Protein AF-A0A537R2D4-F1 (afdb_monomer)

Mean predicted aligned error: 5.3 Å

Structure (mmCIF, N/CA/C/O backbone):
data_AF-A0A537R2D4-F1
#
_entry.id   AF-A0A537R2D4-F1
#
loop_
_atom_site.group_PDB
_atom_site.id
_atom_site.type_symbol
_atom_site.label_atom_id
_atom_site.label_alt_id
_atom_site.label_comp_id
_atom_site.label_asym_id
_atom_site.label_entity_id
_atom_site.label_seq_id
_atom_site.pdbx_PDB_ins_code
_atom_site.Cartn_x
_atom_site.Cartn_y
_atom_site.Cartn_z
_atom_site.occupancy
_atom_site.B_iso_or_equiv
_atom_site.auth_seq_id
_atom_site.auth_comp_id
_atom_site.auth_asym_id
_atom_site.auth_atom_id
_atom_site.pdbx_PDB_model_num
ATOM 1 N N . MET A 1 1 ? 11.642 7.258 29.635 1.00 45.44 1 MET A N 1
ATOM 2 C CA . MET A 1 1 ? 11.515 7.428 28.171 1.00 45.44 1 MET A CA 1
ATOM 3 C C . MET A 1 1 ? 10.120 7.953 27.882 1.00 45.44 1 MET A C 1
ATOM 5 O O . MET A 1 1 ? 9.175 7.397 28.421 1.00 45.44 1 MET A O 1
ATOM 9 N N . ASP A 1 2 ? 9.999 9.031 27.110 1.00 40.50 2 ASP A N 1
ATOM 10 C CA . ASP A 1 2 ? 8.717 9.638 26.724 1.00 40.50 2 ASP A CA 1
ATOM 11 C C . ASP A 1 2 ? 8.074 8.832 25.562 1.00 40.50 2 ASP A C 1
ATOM 13 O O . ASP A 1 2 ? 8.736 8.643 24.538 1.00 40.50 2 ASP A O 1
ATOM 17 N N . PRO A 1 3 ? 6.839 8.313 25.712 1.00 52.19 3 PRO A N 1
ATOM 18 C CA . PRO A 1 3 ? 6.218 7.317 24.830 1.00 52.19 3 PRO A CA 1
ATOM 19 C C . PRO A 1 3 ? 5.471 7.898 23.613 1.00 52.19 3 PRO A C 1
ATOM 21 O O . PRO A 1 3 ? 4.650 7.205 23.012 1.00 52.19 3 PRO A O 1
ATOM 24 N N . ARG A 1 4 ? 5.721 9.153 23.220 1.00 51.06 4 ARG A N 1
ATOM 25 C CA . ARG A 1 4 ? 5.069 9.800 22.065 1.00 51.06 4 ARG A CA 1
ATOM 26 C C . ARG A 1 4 ? 5.555 9.223 20.716 1.00 51.06 4 ARG A C 1
ATOM 28 O O . ARG A 1 4 ? 6.451 9.768 20.086 1.00 51.06 4 ARG A O 1
ATOM 35 N N . PHE A 1 5 ? 4.987 8.066 20.366 1.00 50.47 5 PHE A N 1
ATOM 36 C CA . PHE A 1 5 ? 4.746 7.435 19.056 1.00 50.47 5 PHE A CA 1
ATOM 37 C C . PHE A 1 5 ? 5.661 7.795 17.863 1.00 50.47 5 PHE A C 1
ATOM 39 O O . PHE A 1 5 ? 5.724 8.936 17.424 1.00 50.47 5 PHE A O 1
ATOM 46 N N . ARG A 1 6 ? 6.315 6.777 17.275 1.00 57.00 6 ARG A N 1
ATOM 47 C CA . ARG A 1 6 ? 7.269 6.887 16.148 1.00 57.00 6 ARG A CA 1
ATOM 48 C C . ARG A 1 6 ? 6.896 5.987 14.967 1.00 57.00 6 ARG A C 1
ATOM 50 O O . ARG A 1 6 ? 7.746 5.259 14.456 1.00 57.00 6 ARG A O 1
ATOM 57 N N . GLU A 1 7 ? 5.629 5.950 14.583 1.00 74.00 7 GLU A N 1
ATOM 58 C CA . GLU A 1 7 ? 5.217 5.091 13.476 1.00 74.00 7 GLU A CA 1
ATOM 59 C C . GLU A 1 7 ? 5.256 5.849 12.142 1.00 74.00 7 GLU A C 1
ATOM 61 O O . GLU A 1 7 ? 5.147 7.071 12.060 1.00 74.00 7 GLU A O 1
ATOM 66 N N . GLY A 1 8 ? 5.537 5.125 11.070 1.00 80.75 8 GLY A N 1
ATOM 67 C CA . GLY A 1 8 ? 5.672 5.701 9.745 1.00 80.75 8 GLY A CA 1
ATOM 68 C C . GLY A 1 8 ? 5.525 4.616 8.702 1.00 80.75 8 GLY A C 1
ATOM 69 O O . GLY A 1 8 ? 5.776 3.439 8.967 1.00 80.75 8 GLY A O 1
ATOM 70 N N . ARG A 1 9 ? 5.072 5.008 7.518 1.00 89.75 9 ARG A N 1
ATOM 71 C CA . ARG A 1 9 ? 4.773 4.089 6.428 1.00 89.75 9 ARG A CA 1
ATOM 72 C C . ARG A 1 9 ? 5.693 4.379 5.260 1.00 89.75 9 ARG A C 1
ATOM 74 O O . ARG A 1 9 ? 5.735 5.500 4.756 1.00 89.75 9 ARG A O 1
ATOM 81 N N . LEU A 1 10 ? 6.430 3.351 4.858 1.00 91.75 10 LEU A N 1
ATOM 82 C CA . LEU A 1 10 ? 7.318 3.378 3.710 1.00 91.75 10 LEU A CA 1
ATOM 83 C C . LEU A 1 10 ? 6.638 2.662 2.544 1.00 91.75 10 LEU A C 1
ATOM 85 O O . LEU A 1 10 ? 6.288 1.489 2.650 1.00 91.75 10 LEU A O 1
ATOM 89 N N . TYR A 1 11 ? 6.499 3.362 1.427 1.00 93.06 11 TYR A N 1
ATOM 90 C CA . TYR A 1 11 ? 6.118 2.782 0.149 1.00 93.06 11 TYR A CA 1
ATOM 91 C C . TYR A 1 11 ? 7.353 2.709 -0.738 1.00 93.06 11 TYR A C 1
ATOM 93 O O . TYR A 1 11 ? 8.058 3.704 -0.906 1.00 93.06 11 TYR A O 1
ATOM 101 N N . VAL A 1 12 ? 7.605 1.537 -1.314 1.00 95.06 12 VAL A N 1
ATOM 102 C CA . VAL A 1 12 ? 8.717 1.314 -2.241 1.00 95.06 12 VAL A CA 1
ATOM 103 C C . VAL A 1 12 ? 8.160 0.798 -3.553 1.00 95.06 12 VAL A C 1
ATOM 105 O O . VAL A 1 12 ? 7.314 -0.094 -3.576 1.00 95.06 12 VAL A O 1
ATOM 108 N N . ARG A 1 13 ? 8.669 1.347 -4.650 1.00 94.50 13 ARG A N 1
ATOM 109 C CA . ARG A 1 13 ? 8.494 0.796 -5.988 1.00 94.50 13 ARG A CA 1
ATOM 110 C C . ARG A 1 13 ? 9.872 0.555 -6.578 1.00 94.50 13 ARG A C 1
ATOM 112 O O . ARG A 1 13 ? 10.618 1.508 -6.795 1.00 94.50 13 ARG A O 1
ATOM 119 N N . ASP A 1 14 ? 10.156 -0.694 -6.913 1.00 94.88 14 ASP A N 1
ATOM 120 C CA . ASP A 1 14 ? 11.274 -1.060 -7.773 1.00 94.88 14 ASP A CA 1
ATOM 121 C C . ASP A 1 14 ? 10.786 -2.058 -8.817 1.00 94.88 14 ASP A C 1
ATOM 123 O O . ASP A 1 14 ? 10.334 -3.152 -8.485 1.00 94.88 14 ASP A O 1
ATOM 127 N N . GLU A 1 15 ? 10.840 -1.641 -10.078 1.00 94.00 15 GLU A N 1
ATOM 128 C CA . GLU A 1 15 ? 10.331 -2.426 -11.200 1.00 94.00 15 GLU A CA 1
ATOM 129 C C . GLU A 1 15 ? 11.421 -3.092 -12.029 1.00 94.00 15 GLU A C 1
ATOM 131 O O . GLU A 1 15 ? 11.137 -3.881 -12.930 1.00 94.00 15 GLU A O 1
ATOM 136 N N . ARG A 1 16 ? 12.686 -2.807 -11.707 1.00 94.69 16 ARG A N 1
ATOM 137 C CA . ARG A 1 16 ? 13.840 -3.372 -12.408 1.00 94.69 16 ARG A CA 1
ATOM 138 C C . ARG A 1 16 ? 13.843 -4.907 -12.413 1.00 94.69 16 ARG A C 1
ATOM 140 O O . ARG A 1 16 ? 14.170 -5.462 -13.459 1.00 94.69 16 ARG A O 1
ATOM 147 N N . PRO A 1 17 ? 13.424 -5.613 -11.338 1.00 93.06 17 PRO A N 1
ATOM 148 C CA . PRO A 1 17 ? 13.363 -7.077 -11.348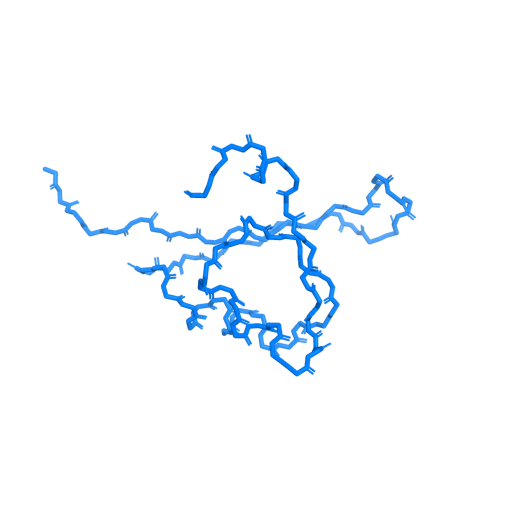 1.00 93.06 17 PRO A CA 1
ATOM 149 C C . PRO A 1 17 ? 12.415 -7.680 -12.395 1.00 93.06 17 PRO A C 1
ATOM 151 O O . PRO A 1 17 ? 12.525 -8.865 -12.689 1.00 93.06 17 PRO A O 1
ATOM 154 N N . PHE A 1 18 ? 11.496 -6.889 -12.958 1.00 90.31 18 PHE A N 1
ATOM 155 C CA . PHE A 1 18 ? 10.545 -7.322 -13.986 1.00 90.31 18 PHE A CA 1
ATOM 156 C C . PHE A 1 18 ? 10.586 -6.433 -15.240 1.00 90.31 18 PHE A C 1
ATOM 158 O O . PHE A 1 18 ? 9.582 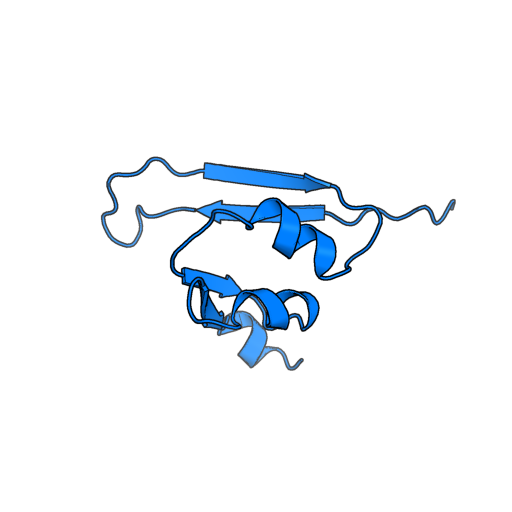-6.275 -15.930 1.00 90.31 18 PHE A O 1
ATOM 165 N N . ALA A 1 19 ? 11.759 -5.862 -15.542 1.00 95.00 19 ALA A N 1
ATOM 166 C CA . ALA A 1 19 ? 12.014 -5.048 -16.734 1.00 95.00 19 ALA A CA 1
ATOM 167 C C . ALA A 1 19 ? 11.114 -3.800 -16.877 1.00 95.00 19 ALA A C 1
ATOM 169 O O . ALA A 1 19 ? 10.855 -3.331 -17.987 1.00 95.00 19 ALA A O 1
ATOM 170 N N . GLY A 1 20 ? 10.650 -3.226 -15.763 1.00 94.00 20 GLY A N 1
ATOM 171 C CA . GLY A 1 20 ? 9.942 -1.949 -15.786 1.00 94.00 20 GLY A CA 1
ATOM 172 C C . GLY A 1 20 ? 10.865 -0.782 -16.143 1.00 94.00 20 GLY A C 1
ATOM 173 O O . GLY A 1 20 ? 12.016 -0.719 -15.712 1.00 94.00 20 GLY A O 1
ATOM 174 N N . SER A 1 21 ? 10.346 0.173 -16.915 1.00 95.38 21 SER A N 1
ATOM 175 C CA . SER A 1 21 ? 11.078 1.370 -17.357 1.00 95.38 21 SER A CA 1
ATOM 176 C C . SER A 1 21 ? 11.012 2.536 -16.366 1.00 95.38 21 SER A C 1
ATOM 178 O O . SER A 1 21 ? 11.711 3.536 -16.530 1.00 95.38 21 SER A O 1
ATOM 180 N N . ARG A 1 22 ? 10.161 2.442 -15.336 1.00 93.88 22 ARG A N 1
ATOM 181 C CA . ARG A 1 22 ? 9.977 3.509 -14.349 1.00 93.88 22 ARG A CA 1
ATOM 182 C C . ARG A 1 22 ? 11.149 3.518 -13.356 1.00 93.88 22 ARG A C 1
ATOM 184 O O . ARG A 1 22 ? 11.494 2.458 -12.832 1.00 93.88 22 ARG A O 1
ATOM 191 N N . PRO A 1 23 ? 11.732 4.692 -13.033 1.00 95.38 23 PRO A N 1
ATOM 192 C CA . PRO A 1 23 ? 12.772 4.788 -12.011 1.00 95.38 23 PRO A CA 1
ATOM 193 C C . PRO A 1 23 ? 12.300 4.195 -10.675 1.00 95.38 23 PRO A C 1
ATOM 195 O O . PRO A 1 23 ? 11.107 4.292 -10.364 1.00 95.38 23 PRO A O 1
ATOM 198 N N . PRO A 1 24 ? 13.178 3.608 -9.847 1.00 95.75 24 PRO A N 1
ATOM 199 C CA . PRO A 1 24 ? 12.801 3.218 -8.494 1.00 95.75 24 PRO A CA 1
ATOM 200 C C . PRO A 1 24 ? 12.418 4.456 -7.668 1.00 95.75 24 PRO A C 1
ATOM 202 O O . PRO A 1 24 ? 12.923 5.553 -7.902 1.00 95.75 24 PRO A O 1
ATOM 205 N N . ALA A 1 25 ? 11.510 4.295 -6.708 1.00 95.31 25 ALA A N 1
ATOM 206 C CA . ALA A 1 25 ? 11.168 5.354 -5.761 1.00 95.31 25 ALA A CA 1
ATOM 207 C C . ALA A 1 25 ? 10.852 4.797 -4.377 1.00 95.31 25 ALA A C 1
ATOM 209 O O . ALA A 1 25 ? 10.333 3.688 -4.235 1.00 95.31 25 ALA A O 1
ATOM 210 N N . ALA A 1 26 ? 11.120 5.626 -3.375 1.00 95.44 26 ALA A N 1
ATOM 211 C CA . ALA A 1 26 ? 10.728 5.417 -1.996 1.00 95.44 26 ALA A CA 1
ATOM 212 C C . ALA A 1 26 ? 9.990 6.665 -1.504 1.00 95.44 26 ALA A C 1
ATOM 214 O O . ALA A 1 26 ? 10.413 7.789 -1.774 1.00 95.44 26 ALA A O 1
ATOM 215 N N . LEU A 1 27 ? 8.885 6.462 -0.796 1.00 93.31 27 LEU A N 1
ATOM 216 C CA . LEU A 1 27 ? 8.088 7.525 -0.201 1.00 93.31 27 LEU A CA 1
ATOM 217 C C . LEU A 1 27 ? 7.792 7.166 1.246 1.00 93.31 27 LEU A C 1
ATOM 219 O O . LEU A 1 27 ? 7.261 6.092 1.525 1.00 93.31 27 LEU A O 1
ATOM 223 N N . PHE A 1 28 ? 8.134 8.070 2.155 1.00 91.62 28 PHE A N 1
ATOM 224 C CA . PHE A 1 28 ? 7.903 7.897 3.578 1.00 91.62 28 PHE A CA 1
ATOM 225 C C . PHE A 1 28 ? 6.885 8.920 4.067 1.00 91.62 28 PHE A C 1
ATOM 227 O O . PHE A 1 28 ? 7.066 10.120 3.871 1.00 91.62 28 PHE A O 1
ATOM 234 N N . PHE A 1 29 ? 5.843 8.437 4.736 1.00 91.12 29 PHE A N 1
ATOM 235 C CA . PHE A 1 29 ? 4.914 9.277 5.477 1.00 91.12 29 PHE A CA 1
ATOM 236 C C . PHE A 1 29 ? 5.008 8.957 6.958 1.00 91.12 29 PHE A C 1
ATOM 238 O O . PHE A 1 29 ? 4.858 7.806 7.368 1.00 91.12 29 PHE A O 1
ATOM 245 N N . TYR A 1 30 ? 5.218 9.990 7.761 1.00 89.81 30 TYR A N 1
ATOM 246 C CA . TYR A 1 30 ? 5.090 9.887 9.204 1.00 89.81 30 TYR A CA 1
ATOM 247 C C . TYR A 1 30 ? 3.609 9.868 9.602 1.00 89.81 30 TYR A C 1
ATOM 249 O O . TYR A 1 30 ? 2.820 10.639 9.055 1.00 89.81 30 TYR A O 1
ATOM 257 N N . SER A 1 31 ? 3.243 9.029 10.574 1.00 86.31 31 SER A N 1
ATOM 258 C CA . SER A 1 31 ? 1.914 9.047 11.186 1.00 86.31 31 SER A CA 1
ATOM 259 C C . SER A 1 31 ? 2.008 8.847 12.704 1.00 86.31 31 SER A C 1
ATOM 261 O O . SER A 1 31 ? 2.768 8.006 13.178 1.00 86.31 31 SER A O 1
ATOM 263 N N . PRO A 1 32 ? 1.233 9.594 13.508 1.00 87.44 32 PRO A N 1
ATOM 264 C CA . PRO A 1 32 ? 1.301 9.494 14.968 1.00 87.44 32 PRO A CA 1
ATOM 265 C C . PRO A 1 32 ? 0.719 8.178 15.506 1.00 87.44 32 PRO A C 1
ATOM 267 O O . PRO A 1 32 ? 0.913 7.849 16.671 1.00 87.44 32 PRO A O 1
ATOM 270 N N . ASP A 1 33 ? -0.005 7.428 14.677 1.00 88.19 33 ASP A N 1
ATOM 271 C CA . ASP A 1 33 ? -0.524 6.105 14.990 1.00 88.19 33 ASP A CA 1
ATOM 272 C C . ASP A 1 33 ? -0.547 5.221 13.726 1.00 88.19 33 ASP A C 1
ATOM 274 O O . ASP A 1 33 ? -0.093 5.617 12.645 1.00 88.19 33 ASP A O 1
ATOM 278 N N . ARG A 1 34 ? -1.064 3.998 13.875 1.00 87.62 34 ARG A N 1
ATOM 279 C CA . ARG A 1 34 ? -1.126 2.974 12.821 1.00 87.62 34 ARG A CA 1
ATOM 280 C C . ARG A 1 34 ? -2.488 2.843 12.141 1.00 87.62 34 ARG A C 1
ATOM 282 O O . ARG A 1 34 ? -2.677 1.911 11.364 1.00 87.62 34 ARG A O 1
ATOM 289 N N . LYS A 1 35 ? -3.435 3.752 12.393 1.00 91.00 35 LYS A N 1
ATOM 290 C CA . LYS A 1 35 ? -4.802 3.644 11.861 1.00 91.00 35 LYS A CA 1
ATOM 291 C C . LYS A 1 35 ? -4.830 3.566 10.333 1.00 91.00 35 LYS A C 1
ATOM 293 O O . LYS A 1 35 ? -4.011 4.170 9.641 1.00 91.00 35 LYS A O 1
ATOM 298 N N . GLY A 1 36 ? -5.838 2.866 9.810 1.00 92.62 36 GLY A N 1
ATOM 299 C CA . GLY A 1 36 ? -6.066 2.718 8.368 1.00 92.62 36 GLY A CA 1
ATOM 300 C C . GLY A 1 36 ? -6.427 4.019 7.637 1.00 92.62 36 GLY A C 1
ATOM 301 O O . GLY A 1 36 ? -6.322 4.088 6.413 1.00 92.62 36 GLY A O 1
ATO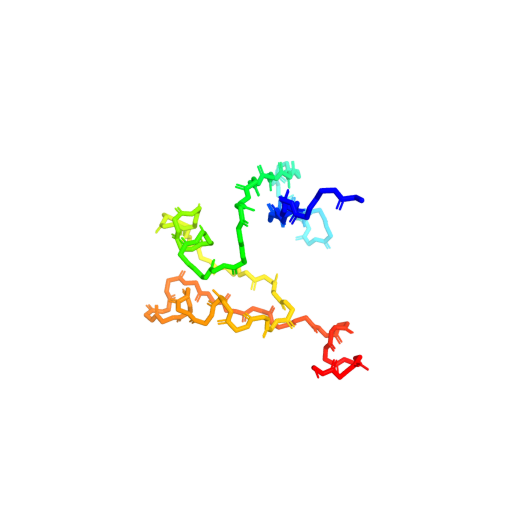M 302 N N . GLU A 1 37 ? -6.785 5.086 8.359 1.00 95.19 37 GLU A N 1
ATOM 303 C CA . GLU A 1 37 ? -7.047 6.411 7.777 1.00 95.19 37 GLU A CA 1
ATOM 304 C C . GLU A 1 37 ? -5.819 7.001 7.063 1.00 95.19 37 GLU A C 1
ATOM 306 O O . GLU A 1 37 ? -5.954 7.623 6.005 1.00 95.19 37 GLU A O 1
ATOM 311 N N . HIS A 1 38 ? -4.614 6.743 7.585 1.00 93.75 38 HIS A N 1
ATOM 312 C CA . HIS A 1 38 ? -3.361 7.239 7.015 1.00 93.75 38 HIS A CA 1
ATOM 313 C C . HIS A 1 38 ? -3.086 6.631 5.637 1.00 93.75 38 HIS A C 1
ATOM 315 O O . HIS A 1 38 ? -2.990 7.388 4.668 1.00 93.75 38 HIS A O 1
ATOM 321 N N . PRO A 1 39 ? -3.013 5.291 5.464 1.00 93.75 39 PRO A N 1
ATOM 322 C CA . PRO A 1 39 ? -2.801 4.720 4.142 1.00 93.75 39 PRO A CA 1
ATOM 323 C C . PRO A 1 39 ? -3.943 5.034 3.168 1.00 93.75 39 PRO A C 1
ATOM 325 O O . PRO A 1 39 ? -3.665 5.268 1.995 1.00 93.75 39 PRO A O 1
ATOM 328 N N . ARG A 1 40 ? -5.198 5.140 3.630 1.00 94.56 40 ARG A N 1
ATOM 329 C CA . ARG A 1 40 ? -6.315 5.607 2.787 1.00 94.56 40 ARG A CA 1
ATOM 330 C C . ARG A 1 40 ? -6.088 7.012 2.240 1.00 94.56 40 ARG A C 1
ATOM 332 O O . ARG A 1 40 ? -6.361 7.253 1.068 1.00 94.56 40 ARG A O 1
ATOM 339 N N . THR A 1 41 ? -5.565 7.914 3.065 1.00 94.62 41 THR A N 1
ATOM 340 C CA . THR A 1 41 ? -5.264 9.293 2.666 1.00 94.62 41 THR A CA 1
ATOM 341 C C . THR A 1 41 ? -4.080 9.346 1.703 1.00 94.62 41 THR A C 1
ATOM 343 O O . THR A 1 41 ? -4.180 9.960 0.641 1.00 94.62 41 THR A O 1
ATOM 346 N N . HIS A 1 42 ? -2.981 8.657 2.023 1.00 92.50 42 HIS A N 1
ATOM 347 C CA . HIS A 1 42 ? -1.770 8.631 1.192 1.00 92.50 42 HIS A CA 1
ATOM 348 C C . HIS A 1 42 ? -2.019 8.015 -0.192 1.00 92.50 42 HIS A C 1
ATOM 350 O O . HIS A 1 42 ? -1.407 8.425 -1.175 1.00 92.50 42 HIS A O 1
ATOM 356 N N . LEU A 1 43 ? -2.914 7.027 -0.269 1.00 93.88 43 LEU A N 1
ATOM 357 C CA . LEU A 1 43 ? -3.171 6.228 -1.468 1.00 93.88 43 LEU A CA 1
ATOM 358 C C . LEU A 1 43 ? -4.528 6.538 -2.107 1.00 93.88 43 LEU A C 1
ATOM 360 O O . LEU A 1 43 ? -5.016 5.732 -2.899 1.00 93.88 43 LEU A O 1
ATOM 364 N N . LYS A 1 44 ? -5.154 7.676 -1.781 1.00 94.62 44 LYS A N 1
ATOM 365 C CA . LYS A 1 44 ? -6.507 8.027 -2.249 1.00 94.62 44 LYS A CA 1
ATOM 366 C C . LYS A 1 44 ? -6.647 7.968 -3.780 1.00 94.62 44 LYS A C 1
ATOM 368 O O . LYS A 1 44 ? -7.634 7.440 -4.282 1.00 94.62 44 LYS A O 1
ATOM 373 N N . ASP A 1 45 ? -5.610 8.403 -4.496 1.00 94.69 45 ASP A N 1
ATOM 374 C CA . ASP A 1 45 ? -5.585 8.477 -5.964 1.00 94.69 45 ASP A CA 1
ATOM 375 C C . ASP A 1 45 ? -4.832 7.302 -6.610 1.00 94.69 45 ASP A C 1
ATOM 377 O O . ASP A 1 45 ? -4.817 7.158 -7.832 1.00 94.69 45 ASP A O 1
ATOM 381 N N . PHE A 1 46 ? -4.206 6.438 -5.804 1.00 94.75 46 PHE A N 1
ATOM 382 C CA . PHE A 1 46 ? -3.448 5.299 -6.313 1.00 94.75 46 PHE A CA 1
ATOM 383 C C . PHE A 1 46 ? -4.378 4.266 -6.965 1.00 94.75 46 PHE A C 1
ATOM 385 O O . PHE A 1 46 ? -5.480 4.004 -6.481 1.00 94.75 46 PHE A O 1
ATOM 392 N N . ARG A 1 47 ? -3.935 3.642 -8.056 1.00 95.75 47 ARG A N 1
ATOM 393 C CA . ARG A 1 47 ? -4.623 2.515 -8.696 1.00 95.75 47 ARG A CA 1
ATOM 394 C C . ARG A 1 47 ? -3.600 1.453 -9.061 1.00 95.75 47 ARG A C 1
ATOM 396 O O . ARG A 1 47 ? -2.528 1.796 -9.556 1.00 95.75 47 ARG A O 1
ATOM 403 N N . GLY A 1 48 ? -3.939 0.186 -8.850 1.00 94.81 48 GLY A N 1
ATOM 404 C CA . GLY A 1 48 ? -3.064 -0.937 -9.186 1.00 94.81 48 GLY A CA 1
ATOM 405 C C . GLY A 1 48 ? -2.832 -1.877 -8.012 1.00 94.81 48 GLY A C 1
ATOM 406 O O . GLY A 1 48 ? -3.716 -2.074 -7.187 1.00 94.81 48 GLY A O 1
ATOM 407 N N . VAL A 1 49 ? -1.649 -2.481 -7.953 1.00 95.19 49 VAL A N 1
ATOM 408 C CA . VAL A 1 49 ? -1.331 -3.533 -6.979 1.00 95.19 49 VAL A CA 1
ATOM 409 C C . VAL A 1 49 ? -0.519 -2.964 -5.818 1.00 95.19 49 VAL A C 1
ATOM 411 O O . VAL A 1 49 ? 0.436 -2.220 -6.042 1.00 95.19 49 VAL A O 1
ATOM 414 N N . ILE A 1 50 ? -0.864 -3.345 -4.586 1.00 95.12 50 ILE A N 1
ATOM 415 C CA . ILE A 1 50 ? -0.036 -3.107 -3.397 1.00 95.12 50 ILE A CA 1
ATOM 416 C C . ILE A 1 50 ? 0.386 -4.443 -2.806 1.00 95.12 50 ILE A C 1
ATOM 418 O O . ILE A 1 50 ? -0.455 -5.270 -2.467 1.00 95.12 50 ILE A O 1
ATOM 422 N N . HIS A 1 51 ? 1.697 -4.622 -2.649 1.00 94.81 51 HIS A N 1
ATOM 423 C CA . HIS A 1 51 ? 2.262 -5.739 -1.904 1.00 94.81 51 HIS A CA 1
ATOM 424 C C . HIS A 1 51 ? 2.274 -5.396 -0.409 1.00 94.81 51 HIS A C 1
ATOM 426 O O . HIS A 1 51 ? 2.988 -4.480 -0.002 1.00 94.81 51 HIS A O 1
ATOM 432 N N . ALA A 1 52 ? 1.477 -6.104 0.393 1.00 93.31 52 ALA A N 1
ATOM 433 C CA . ALA A 1 52 ? 1.301 -5.836 1.820 1.00 93.31 52 ALA A CA 1
ATOM 434 C C . ALA A 1 52 ? 1.533 -7.089 2.677 1.00 93.31 52 ALA A C 1
ATOM 436 O O . ALA A 1 52 ? 1.461 -8.221 2.205 1.00 93.31 52 ALA A O 1
ATOM 437 N N . ASP A 1 53 ? 1.823 -6.879 3.957 1.00 91.25 53 ASP A N 1
ATOM 438 C CA . ASP A 1 53 ? 2.069 -7.914 4.969 1.00 91.25 53 ASP A CA 1
ATOM 439 C C . ASP A 1 53 ? 0.795 -8.557 5.542 1.00 91.25 53 ASP A C 1
ATOM 441 O O . ASP A 1 53 ? 0.891 -9.478 6.351 1.00 91.25 53 ASP A O 1
ATOM 445 N N . GLY A 1 54 ? -0.385 -8.100 5.115 1.00 89.44 54 GLY A N 1
AT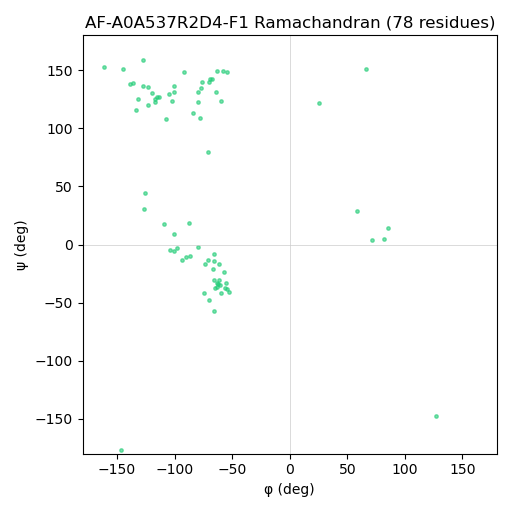OM 446 C CA . GLY A 1 54 ? -1.674 -8.515 5.669 1.00 89.44 54 GLY A CA 1
ATOM 447 C C . GLY A 1 54 ? -2.104 -7.715 6.902 1.00 89.44 54 GLY A C 1
ATOM 448 O O . GLY A 1 54 ? -3.017 -8.132 7.614 1.00 89.44 54 GLY A O 1
ATOM 449 N N . TYR A 1 55 ? -1.477 -6.567 7.190 1.00 90.06 55 TYR A N 1
ATOM 450 C CA . TYR A 1 55 ? -1.931 -5.689 8.265 1.00 90.06 55 TYR A CA 1
ATOM 451 C C . TYR A 1 55 ? -3.373 -5.204 8.037 1.00 90.06 55 TYR A C 1
ATOM 453 O O . TYR A 1 55 ? -3.671 -4.525 7.053 1.00 90.06 55 TYR A O 1
ATOM 461 N N . ALA A 1 56 ? -4.253 -5.461 9.012 1.00 91.19 56 ALA A N 1
ATOM 462 C CA . ALA A 1 56 ? -5.688 -5.173 8.918 1.00 91.19 56 ALA A CA 1
ATOM 463 C C . ALA A 1 56 ? -6.028 -3.696 8.633 1.00 91.19 56 ALA A C 1
ATOM 465 O O . ALA A 1 56 ? -7.085 -3.397 8.078 1.00 91.19 56 ALA A O 1
ATOM 466 N N . GLY A 1 57 ? -5.134 -2.755 8.964 1.00 91.25 57 GLY A N 1
ATOM 467 C CA . GLY A 1 57 ? -5.320 -1.338 8.634 1.00 91.25 57 GLY A CA 1
ATOM 468 C C . GLY A 1 57 ? -5.297 -1.030 7.131 1.00 91.25 57 GLY A C 1
ATOM 469 O O . GLY A 1 57 ? -5.609 0.096 6.748 1.00 91.25 57 GLY A O 1
ATOM 470 N N . PHE A 1 58 ? -4.958 -1.999 6.276 1.00 92.62 58 PHE A N 1
ATOM 471 C CA . PHE A 1 58 ? -5.051 -1.876 4.822 1.00 92.62 58 PHE A CA 1
ATOM 472 C C . PHE A 1 58 ? -6.365 -2.393 4.230 1.00 92.62 58 PHE A C 1
ATOM 474 O O . PHE A 1 58 ? -6.652 -2.056 3.087 1.00 92.62 58 PHE A O 1
ATOM 481 N N . ASN A 1 59 ? -7.187 -3.141 4.976 1.00 94.62 59 ASN A N 1
ATOM 482 C CA . ASN A 1 59 ? -8.350 -3.857 4.429 1.00 94.62 59 ASN A CA 1
ATOM 483 C C . ASN A 1 59 ? -9.297 -2.956 3.618 1.00 94.62 59 ASN A C 1
ATOM 485 O O . ASN A 1 59 ? -9.755 -3.331 2.541 1.00 94.62 59 ASN A O 1
ATOM 489 N N . GLU A 1 60 ? -9.552 -1.735 4.097 1.00 95.75 60 GLU A N 1
ATOM 490 C CA . GLU A 1 60 ? -10.427 -0.785 3.402 1.00 95.75 60 GLU A CA 1
ATOM 491 C C . GLU A 1 60 ? -9.875 -0.290 2.056 1.00 95.75 60 GLU A C 1
ATOM 493 O O . GLU A 1 60 ? -10.647 0.180 1.224 1.00 95.75 60 GLU A O 1
ATOM 498 N N . LEU A 1 61 ? -8.563 -0.381 1.811 1.00 95.50 61 LEU A N 1
ATOM 499 C CA . LEU A 1 61 ? -7.968 -0.002 0.525 1.00 95.50 61 LEU A CA 1
ATOM 500 C C . LEU A 1 61 ? -8.425 -0.909 -0.616 1.00 95.50 61 LEU A C 1
ATOM 502 O O . LEU A 1 61 ? -8.480 -0.463 -1.762 1.00 95.50 61 LEU A O 1
ATOM 506 N N . PHE A 1 62 ? -8.714 -2.169 -0.297 1.00 95.25 62 PHE A N 1
ATOM 507 C CA . PHE A 1 62 ? -9.005 -3.212 -1.275 1.00 95.25 62 PHE A CA 1
ATOM 508 C C . PHE A 1 62 ? -10.501 -3.302 -1.606 1.00 95.25 62 PHE A C 1
ATOM 510 O O . PHE A 1 62 ? -10.896 -3.930 -2.590 1.0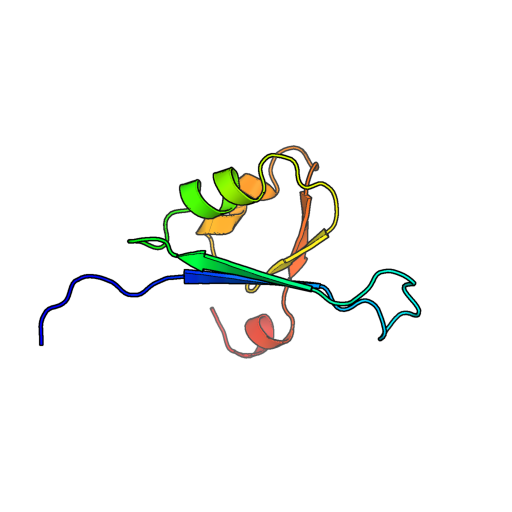0 95.25 62 PHE A O 1
ATOM 517 N N . ILE A 1 63 ? -11.347 -2.615 -0.832 1.00 94.69 63 ILE A N 1
ATOM 518 C CA . ILE A 1 63 ? -12.775 -2.483 -1.121 1.00 94.69 63 ILE A CA 1
ATOM 519 C C . ILE A 1 63 ? -12.956 -1.705 -2.433 1.00 94.69 63 ILE A C 1
ATOM 521 O O . ILE A 1 63 ? -12.374 -0.641 -2.644 1.00 94.69 63 ILE A O 1
ATOM 525 N N . GLY A 1 64 ? -13.788 -2.235 -3.331 1.00 92.38 64 GLY A N 1
ATOM 526 C CA . GLY A 1 64 ? -14.118 -1.585 -4.603 1.00 92.38 64 GLY A CA 1
ATOM 527 C C . GLY A 1 64 ? -13.092 -1.787 -5.724 1.00 92.38 64 GLY A C 1
ATOM 528 O O . GLY A 1 64 ? -13.252 -1.200 -6.789 1.00 92.38 64 GLY A O 1
ATOM 529 N N . GLY A 1 65 ? -12.046 -2.598 -5.521 1.00 93.81 65 GLY A N 1
ATOM 530 C CA . GLY A 1 65 ? -11.182 -3.101 -6.602 1.00 93.81 65 GLY A CA 1
ATOM 531 C C . GLY A 1 65 ? -10.250 -2.078 -7.263 1.00 93.81 6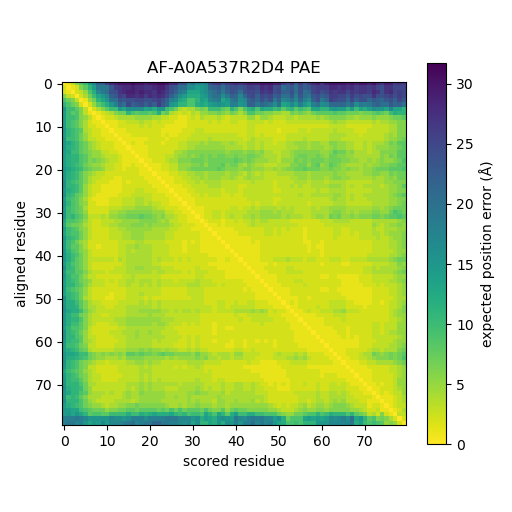5 GLY A C 1
ATOM 532 O O . GLY A 1 65 ? -9.539 -2.414 -8.207 1.00 93.81 65 GLY A O 1
ATOM 533 N N . ARG A 1 66 ? -10.207 -0.832 -6.775 1.00 96.06 66 ARG A N 1
ATOM 534 C CA . ARG A 1 66 ? -9.249 0.191 -7.237 1.00 96.06 66 ARG A CA 1
ATOM 535 C C . ARG A 1 66 ? -7.802 -0.211 -6.946 1.00 96.06 66 ARG A C 1
ATOM 537 O O . ARG A 1 66 ? -6.897 0.105 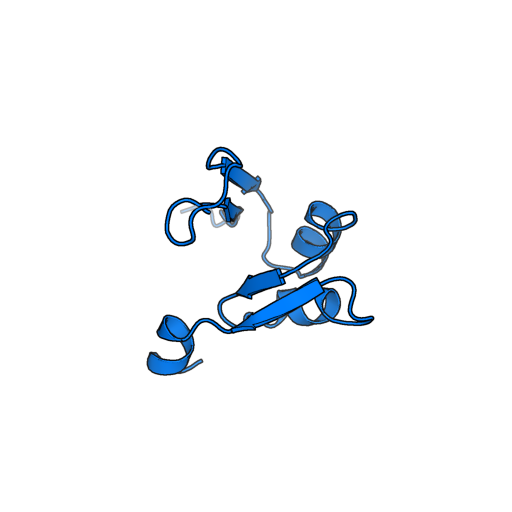-7.723 1.00 96.06 66 ARG A O 1
ATOM 544 N N . ILE A 1 67 ? -7.607 -0.864 -5.806 1.00 97.50 67 ILE A N 1
ATOM 545 C CA . ILE A 1 67 ? -6.336 -1.426 -5.376 1.00 97.50 67 ILE A CA 1
ATOM 546 C C . ILE A 1 67 ? -6.528 -2.930 -5.219 1.00 97.50 67 ILE A C 1
ATOM 548 O O . ILE A 1 67 ? -7.470 -3.370 -4.565 1.00 97.50 67 ILE A O 1
ATOM 552 N N . VAL A 1 68 ? -5.624 -3.700 -5.812 1.00 96.94 68 VAL A N 1
ATOM 553 C CA . VAL A 1 68 ? -5.547 -5.153 -5.654 1.00 96.94 68 VAL A CA 1
ATOM 554 C C . VAL A 1 68 ? -4.445 -5.470 -4.651 1.00 96.94 68 VAL A C 1
ATOM 556 O O . VAL A 1 68 ? -3.331 -4.949 -4.752 1.00 96.94 68 VAL A O 1
ATOM 559 N N . GLU A 1 69 ? -4.748 -6.318 -3.676 1.00 95.44 69 GLU A N 1
ATOM 560 C CA . GLU A 1 69 ? -3.759 -6.786 -2.711 1.00 95.44 69 GLU A CA 1
ATOM 561 C C . GLU A 1 69 ? -2.889 -7.899 -3.309 1.00 95.44 69 GLU A C 1
ATOM 563 O O . GLU A 1 69 ? -3.393 -8.885 -3.845 1.00 95.44 69 GLU A O 1
ATOM 568 N N . ALA A 1 70 ? -1.572 -7.762 -3.169 1.00 95.19 70 ALA A N 1
ATOM 569 C CA . ALA A 1 70 ? -0.618 -8.855 -3.297 1.00 95.19 70 ALA A CA 1
ATOM 570 C C . ALA A 1 70 ? -0.082 -9.204 -1.899 1.00 95.19 70 ALA A C 1
ATOM 572 O O . ALA A 1 70 ? 0.679 -8.446 -1.300 1.00 95.19 70 ALA A O 1
ATOM 573 N N . GLY A 1 71 ? -0.489 -10.347 -1.354 1.00 93.25 71 GLY A N 1
ATOM 574 C CA . GLY A 1 71 ? -0.080 -10.758 -0.009 1.00 93.25 71 GLY A CA 1
ATOM 575 C C . GLY A 1 71 ? 1.401 -11.146 0.077 1.00 93.25 71 GLY A C 1
ATOM 576 O O . GLY A 1 71 ? 1.935 -11.839 -0.792 1.00 93.25 71 GLY A O 1
ATOM 577 N N . CYS A 1 72 ? 2.067 -10.747 1.161 1.00 93.00 72 CYS A N 1
ATOM 578 C CA . CYS A 1 72 ? 3.485 -11.013 1.360 1.00 93.00 72 CYS A CA 1
ATOM 579 C C . CYS A 1 72 ? 3.771 -12.441 1.820 1.00 93.00 72 CYS A C 1
ATOM 581 O O . CYS A 1 72 ? 3.579 -12.795 2.983 1.00 93.00 72 CYS A O 1
ATOM 583 N N . TRP A 1 73 ? 4.352 -13.251 0.933 1.00 92.44 73 TRP A N 1
ATOM 584 C CA . TRP A 1 73 ? 4.719 -14.639 1.235 1.00 92.44 73 TRP A CA 1
ATOM 585 C C . TRP A 1 73 ? 5.743 -14.771 2.366 1.00 92.44 73 TRP A C 1
ATOM 587 O O . TRP A 1 73 ? 5.717 -15.749 3.111 1.00 92.44 73 TRP A O 1
ATOM 597 N N . ALA A 1 74 ? 6.632 -13.788 2.536 1.00 91.25 74 ALA A N 1
ATOM 598 C CA . ALA A 1 74 ? 7.558 -13.782 3.665 1.00 91.25 74 ALA A CA 1
ATOM 599 C C . ALA A 1 74 ? 6.821 -13.638 5.009 1.00 91.25 74 ALA A C 1
ATOM 601 O O . ALA A 1 74 ? 7.208 -14.297 5.975 1.00 91.25 74 ALA A O 1
ATOM 602 N N . HIS A 1 75 ? 5.750 -12.837 5.058 1.00 89.94 75 HIS A N 1
ATOM 603 C CA . HIS A 1 75 ? 4.918 -12.672 6.254 1.00 89.94 75 HIS A CA 1
ATOM 604 C C . HIS A 1 75 ? 4.023 -13.885 6.500 1.00 89.94 75 HIS A C 1
ATOM 606 O O . HIS A 1 75 ? 3.987 -14.384 7.621 1.00 89.94 75 HIS A O 1
ATOM 612 N N . VAL A 1 76 ? 3.419 -14.454 5.451 1.00 87.69 76 VAL A N 1
ATOM 613 C CA . VAL A 1 76 ? 2.617 -15.689 5.562 1.00 87.69 76 VAL A CA 1
ATOM 614 C C . VAL A 1 76 ? 3.422 -16.834 6.198 1.00 87.69 76 VAL A C 1
ATOM 616 O O . VAL A 1 76 ? 2.886 -17.626 6.969 1.00 87.69 76 VAL A O 1
ATOM 619 N N . ARG A 1 77 ? 4.738 -16.900 5.954 1.00 88.75 77 ARG A N 1
ATOM 620 C CA . ARG A 1 77 ? 5.627 -17.909 6.558 1.00 88.75 77 ARG A CA 1
ATOM 621 C C . ARG A 1 77 ? 5.941 -17.688 8.045 1.00 88.75 77 ARG A C 1
ATOM 623 O O . ARG A 1 77 ? 6.436 -18.617 8.678 1.00 88.75 77 ARG A O 1
ATOM 630 N N . ARG A 1 78 ? 5.714 -16.492 8.601 1.00 82.00 78 ARG A N 1
ATOM 631 C CA . ARG A 1 78 ? 6.109 -16.119 9.976 1.00 82.00 78 ARG A CA 1
ATOM 632 C C . ARG A 1 78 ? 4.988 -16.230 11.018 1.00 82.00 78 ARG A C 1
ATOM 634 O O . ARG A 1 78 ? 5.291 -16.093 12.199 1.00 82.00 78 ARG A O 1
ATOM 641 N N . LYS A 1 79 ? 3.765 -16.593 10.601 1.00 63.78 79 LYS A N 1
ATOM 642 C CA . LYS A 1 79 ? 2.508 -16.485 11.375 1.00 63.78 79 LYS A CA 1
ATOM 643 C C . LYS A 1 79 ? 2.119 -15.015 1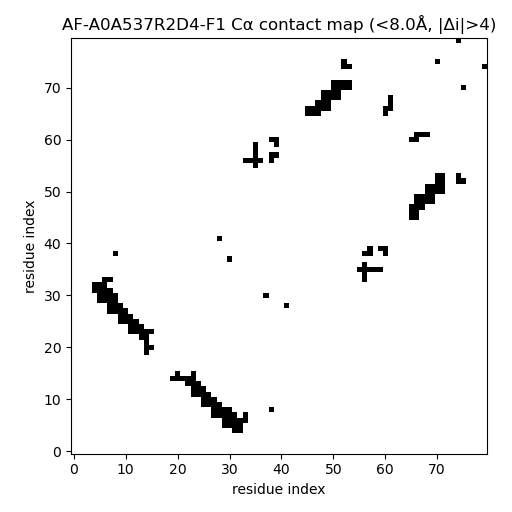1.635 1.00 63.78 79 LYS A C 1
ATOM 645 O O . LYS A 1 79 ? 2.985 -14.144 11.628 1.00 63.78 79 LYS A O 1
ATOM 650 N N . PHE A 1 80 ? 0.814 -14.770 11.764 1.00 63.91 80 PHE A N 1
ATOM 651 C CA . PHE A 1 80 ? 0.199 -13.440 11.879 1.00 63.91 80 PHE A CA 1
ATOM 652 C C . PHE A 1 80 ? 0.108 -12.968 13.330 1.00 63.91 80 PHE A C 1
ATOM 654 O O . PHE A 1 80 ? -0.115 -13.840 14.203 1.00 63.91 80 PHE A O 1
#

Radius of gyration: 14.23 Å; Cα contacts (8 Å, |Δi|>4): 99; chains: 1; bounding box: 28×28×46 Å

Foldseek 3Di:
DDPQAWDKDKDWDDCVVPPDPDDTDIDMDTDSDDALVVVCVVCVPPAEEDEDQPPPSCVVVPPPNRYDYDHDPVNVVVDD

Solvent-accessible surface area (backbone atoms only — not comparable to full-atom values): 5151 Å² total; per-residue (Å²): 134,87,84,85,55,89,42,64,50,78,49,77,47,74,35,63,94,75,74,43,88,59,78,67,49,75,49,78,45,82,34,78,58,80,60,35,67,55,60,48,62,78,43,65,86,58,72,46,79,45,80,39,71,73,60,71,50,49,57,74,55,42,60,88,66,50,26,43,81,38,75,34,65,76,42,67,74,67,63,134

Secondary structure 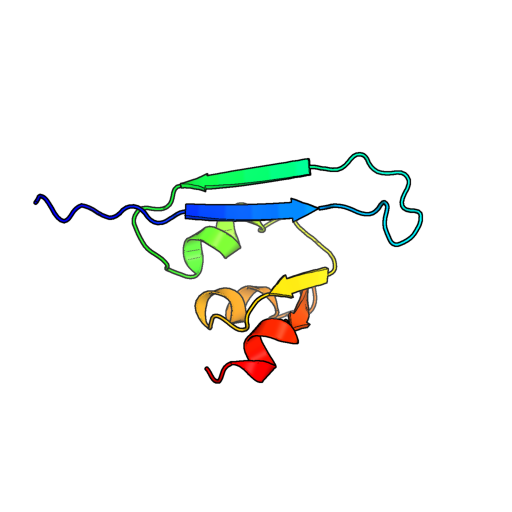(DSSP, 8-state):
------EEEEEEE--GGGT--SPPEEEEEEESS--THHHHHHTTT--EEEEE---GGGHHHHTTSSEEEEE-HHHHTT--

Sequence (80 aa):
MDPRFREGRLYVRDERPFAGSRPPAALFFYSPDRKGEHPRTHLKDFRGVIHADGYAGFNELFIGGRIVEAGCWAHVRRKF

pLDDT: mean 88.6, std 12.63, range [40.5, 97.5]